Protein AF-A0A4Y8C7C4-F1 (afdb_monomer_lite)

Sequence (110 aa):
VENIVFDYNGFNAERFYHRAQLILREEGFINFTAYKTKTPGHLHLYIHKGHTALNEGYSLASKLSMMFASKMPVEWKVFPSMDVPREFNILILPYEVYQKERGSSWSKHM

Foldseek 3Di:
DQWKKKWFQDQALPVLVVLLCVLCVVVVQQWWFWFDDPDPRIIIIIGGPGDDDQVVSQVVQVVSQVVSVVPDPDRIDMPPHPVDPPVVSDDDDGDGTPDTGHDDPPDPPD

Structure (mmCIF, N/CA/C/O backbone):
data_AF-A0A4Y8C7C4-F1
#
_entry.id   AF-A0A4Y8C7C4-F1
#
loop_
_atom_site.group_PDB
_atom_site.id
_atom_site.type_symbol
_atom_site.label_atom_id
_atom_site.label_alt_id
_atom_site.label_comp_id
_atom_site.label_asym_id
_atom_site.label_entity_id
_atom_site.label_seq_id
_atom_site.pdbx_PDB_ins_code
_atom_site.Cartn_x
_atom_site.Cartn_y
_atom_site.Cartn_z
_atom_site.occupancy
_atom_site.B_iso_or_equiv
_atom_site.auth_seq_id
_atom_site.auth_comp_id
_atom_site.auth_asym_id
_atom_site.auth_atom_id
_atom_site.pdbx_PDB_model_num
ATOM 1 N N . VAL A 1 1 ? 6.093 -4.840 -13.257 1.00 91.06 1 VAL A N 1
ATOM 2 C CA . VAL A 1 1 ? 4.935 -4.604 -12.368 1.00 91.06 1 VAL A CA 1
ATOM 3 C C . VAL A 1 1 ? 4.336 -3.256 -12.705 1.00 91.06 1 VAL A C 1
ATOM 5 O O . VAL A 1 1 ? 5.092 -2.355 -13.033 1.00 91.06 1 VAL A O 1
ATOM 8 N N . GLU A 1 2 ? 3.011 -3.133 -12.661 1.00 95.44 2 GLU A N 1
ATOM 9 C CA . GLU A 1 2 ? 2.314 -1.865 -12.960 1.00 95.44 2 GLU A CA 1
ATOM 10 C C . GLU A 1 2 ? 2.123 -0.985 -11.716 1.00 95.44 2 GLU A C 1
ATOM 12 O O . GLU A 1 2 ? 2.006 0.237 -11.807 1.00 95.44 2 GLU A O 1
ATOM 17 N N . ASN A 1 3 ? 2.082 -1.616 -10.539 1.00 97.38 3 ASN A N 1
ATOM 18 C CA . ASN A 1 3 ? 1.824 -0.954 -9.269 1.00 97.38 3 ASN A CA 1
ATOM 19 C C . ASN A 1 3 ? 2.814 -1.419 -8.204 1.00 97.38 3 ASN A C 1
ATOM 21 O O . ASN A 1 3 ? 3.215 -2.585 -8.192 1.00 97.38 3 ASN A O 1
ATOM 25 N N . ILE A 1 4 ? 3.128 -0.509 -7.286 1.00 98.06 4 ILE A N 1
ATOM 26 C CA . ILE A 1 4 ? 3.640 -0.839 -5.954 1.00 98.06 4 ILE A CA 1
ATOM 27 C C . ILE A 1 4 ? 2.447 -0.801 -5.004 1.00 98.06 4 ILE A C 1
ATOM 29 O O . ILE A 1 4 ? 1.636 0.122 -5.090 1.00 98.06 4 ILE A O 1
ATOM 33 N N . VAL A 1 5 ? 2.306 -1.794 -4.131 1.00 98.44 5 VAL A N 1
ATOM 34 C CA . VAL A 1 5 ? 1.137 -1.918 -3.258 1.00 98.44 5 VAL A CA 1
ATOM 35 C C . VAL A 1 5 ? 1.559 -2.024 -1.808 1.00 98.44 5 VAL A C 1
ATOM 37 O O . VAL A 1 5 ? 2.385 -2.859 -1.458 1.00 98.44 5 VAL A O 1
ATOM 40 N N . PHE A 1 6 ? 0.959 -1.197 -0.963 1.00 98.56 6 PHE A N 1
ATOM 41 C CA . PHE A 1 6 ? 1.046 -1.324 0.484 1.00 98.56 6 PHE A CA 1
ATOM 42 C C . PHE A 1 6 ? -0.197 -2.042 0.998 1.00 98.56 6 PHE A C 1
ATOM 44 O O . PHE A 1 6 ? -1.305 -1.530 0.856 1.00 98.56 6 PHE A O 1
ATOM 51 N N . ASP A 1 7 ? -0.005 -3.215 1.590 1.00 98.38 7 ASP A N 1
ATOM 52 C CA . ASP A 1 7 ? -1.023 -3.963 2.322 1.00 98.38 7 ASP A CA 1
ATOM 53 C C . ASP A 1 7 ? -0.969 -3.565 3.801 1.00 98.38 7 ASP A C 1
ATOM 55 O O . ASP A 1 7 ? -0.186 -4.110 4.584 1.00 98.38 7 ASP A O 1
ATOM 59 N N . TYR A 1 8 ? -1.743 -2.540 4.156 1.00 98.56 8 TYR A N 1
ATOM 60 C CA . TYR A 1 8 ? -1.872 -2.022 5.512 1.00 98.56 8 TYR A CA 1
ATOM 61 C C . TYR A 1 8 ? -2.815 -2.897 6.337 1.00 98.56 8 TYR A C 1
ATOM 63 O O . TYR A 1 8 ? -3.983 -3.069 5.990 1.00 98.56 8 TYR A O 1
ATOM 71 N N . ASN A 1 9 ? -2.303 -3.380 7.465 1.00 97.81 9 ASN A N 1
ATOM 72 C CA . ASN A 1 9 ? -2.956 -4.307 8.383 1.00 97.81 9 ASN A CA 1
ATOM 73 C C . ASN A 1 9 ? -3.029 -3.761 9.825 1.00 97.81 9 ASN A C 1
ATOM 75 O O . ASN A 1 9 ? -3.113 -4.534 10.778 1.00 97.81 9 ASN A O 1
ATOM 79 N N . GLY A 1 10 ? -2.928 -2.440 9.996 1.00 96.69 10 GLY A N 1
ATOM 80 C CA . GLY A 1 10 ? -3.068 -1.786 11.297 1.00 96.69 10 GLY A CA 1
ATOM 81 C C . GLY A 1 10 ? -4.512 -1.385 11.612 1.00 96.69 10 GLY A C 1
ATOM 82 O O . GLY A 1 10 ? -5.445 -1.654 10.855 1.00 96.69 10 GLY A O 1
ATOM 83 N N . PHE A 1 11 ? -4.703 -0.707 12.743 1.00 93.69 11 PHE A N 1
ATOM 84 C CA . PHE A 1 11 ? -6.036 -0.381 13.268 1.00 93.69 11 PHE A CA 1
ATOM 85 C C . PHE A 1 11 ? -6.580 0.989 12.828 1.00 93.69 11 PHE A C 1
ATOM 87 O O . PHE A 1 11 ? -7.758 1.275 13.040 1.00 93.69 11 PHE A O 1
ATOM 94 N N . ASN A 1 12 ? -5.747 1.862 12.246 1.00 96.62 12 ASN A N 1
ATOM 95 C CA . ASN A 1 12 ? -6.124 3.234 11.900 1.00 96.62 12 ASN A CA 1
ATOM 96 C C . ASN A 1 12 ? -5.788 3.569 10.437 1.00 96.62 12 ASN A C 1
ATOM 98 O O . ASN A 1 12 ? -4.820 4.274 10.132 1.00 96.62 12 ASN A O 1
ATOM 102 N N . ALA A 1 13 ? -6.645 3.080 9.537 1.00 97.25 13 ALA A N 1
ATOM 103 C CA . ALA A 1 13 ? -6.585 3.334 8.097 1.00 97.25 13 ALA A CA 1
ATOM 104 C C . ALA A 1 13 ? -6.513 4.822 7.732 1.00 97.25 13 ALA A C 1
ATOM 106 O O . ALA A 1 13 ? -5.755 5.189 6.838 1.00 97.25 13 ALA A O 1
ATOM 107 N N . GLU A 1 14 ? -7.279 5.678 8.413 1.00 97.31 14 GLU A N 1
ATOM 108 C CA . GLU A 1 14 ? -7.334 7.113 8.115 1.00 97.31 14 GLU A CA 1
ATOM 109 C C . GLU A 1 14 ? -5.980 7.778 8.373 1.00 97.31 14 GLU A C 1
ATOM 111 O O . GLU A 1 14 ? -5.440 8.475 7.512 1.00 97.31 14 GLU A O 1
ATOM 116 N N . ARG A 1 15 ? -5.376 7.496 9.533 1.00 96.62 15 ARG A N 1
ATOM 117 C CA . ARG A 1 15 ? -4.051 8.012 9.886 1.00 96.62 15 ARG A CA 1
ATOM 118 C C . ARG A 1 15 ? -2.976 7.497 8.934 1.00 96.62 15 ARG A C 1
ATOM 120 O O . ARG A 1 15 ? -2.099 8.275 8.550 1.00 96.62 15 ARG A O 1
ATOM 127 N N . PHE A 1 16 ? -3.030 6.213 8.574 1.00 97.94 16 PHE A N 1
ATOM 128 C CA . PHE A 1 16 ? -2.121 5.628 7.590 1.00 97.94 16 PHE A CA 1
ATOM 129 C C . PHE A 1 16 ? -2.254 6.334 6.238 1.00 97.94 16 PHE A C 1
ATOM 131 O O . PHE A 1 16 ? -1.269 6.872 5.733 1.00 97.94 16 PHE A O 1
ATOM 138 N N . TYR A 1 17 ? -3.471 6.411 5.692 1.00 97.81 17 TYR A N 1
ATOM 139 C CA . TYR A 1 17 ? -3.730 7.017 4.390 1.00 97.81 17 TYR A CA 1
ATOM 140 C C . TYR A 1 17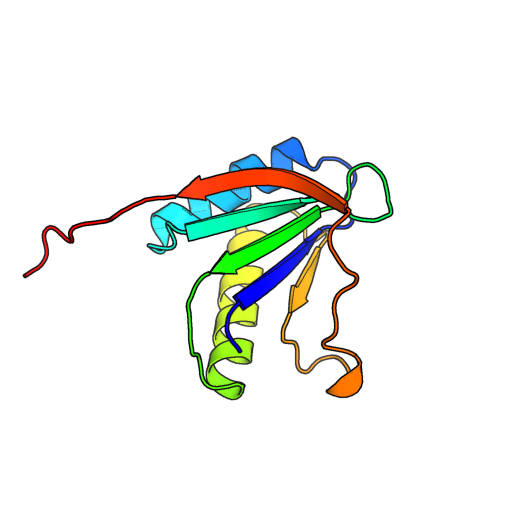 ? -3.312 8.490 4.361 1.00 97.81 17 TYR A C 1
ATOM 142 O O . TYR A 1 17 ? -2.595 8.906 3.452 1.00 97.81 17 TYR A O 1
ATOM 150 N N . HIS A 1 18 ? -3.678 9.264 5.389 1.00 96.81 18 HIS A N 1
ATOM 151 C CA . HIS A 1 18 ? -3.352 10.686 5.467 1.00 96.81 18 HIS A CA 1
ATOM 152 C C . HIS A 1 18 ? -1.839 10.950 5.462 1.00 96.81 18 HIS A C 1
ATOM 154 O O . HIS A 1 18 ? -1.377 11.926 4.872 1.00 96.81 18 HIS A O 1
ATOM 160 N N . ARG A 1 19 ? -1.044 10.090 6.107 1.00 96.56 19 ARG A N 1
ATOM 161 C CA . ARG A 1 19 ? 0.423 10.198 6.093 1.00 96.56 19 ARG A CA 1
ATOM 162 C C . ARG A 1 19 ? 1.012 9.708 4.776 1.00 96.56 19 ARG A C 1
ATOM 164 O O . ARG A 1 19 ? 1.867 10.386 4.213 1.00 96.56 19 ARG A O 1
ATOM 171 N N . ALA A 1 20 ? 0.524 8.578 4.271 1.00 97.38 20 ALA A N 1
ATOM 172 C CA . ALA A 1 20 ? 0.972 8.001 3.012 1.00 97.38 20 ALA A CA 1
ATOM 173 C C . ALA A 1 20 ? 0.791 8.982 1.843 1.00 97.38 20 ALA A C 1
ATOM 175 O O . ALA A 1 20 ? 1.742 9.219 1.107 1.00 97.38 20 ALA A O 1
ATOM 176 N N . GLN A 1 21 ? -0.377 9.626 1.710 1.00 96.00 21 GLN A N 1
ATOM 177 C CA . GLN A 1 21 ? -0.634 10.589 0.626 1.00 96.00 21 GLN A CA 1
ATOM 178 C C . GLN A 1 21 ? 0.303 11.809 0.659 1.00 96.00 21 GLN A C 1
ATOM 180 O O . GLN A 1 21 ? 0.580 12.397 -0.381 1.00 96.00 21 GLN A O 1
ATOM 185 N N . LEU A 1 22 ? 0.778 12.230 1.838 1.00 94.75 22 LEU A N 1
ATOM 186 C CA . LEU A 1 22 ? 1.720 13.349 1.954 1.00 94.75 22 LEU A CA 1
ATOM 187 C C . LEU A 1 22 ? 3.098 12.931 1.441 1.00 94.75 22 LEU A C 1
ATOM 189 O O . LEU A 1 22 ? 3.631 13.580 0.548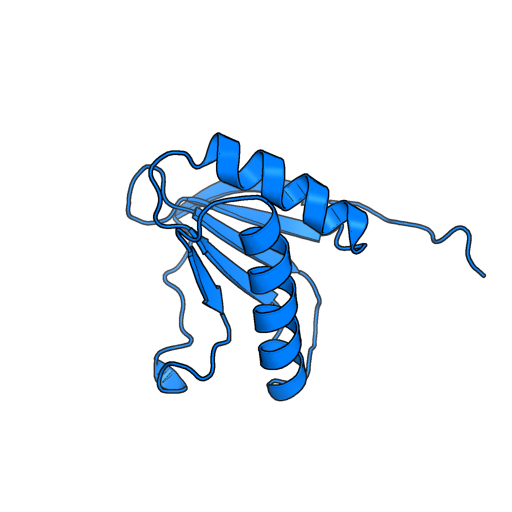 1.00 94.75 22 LEU A O 1
ATOM 193 N N . ILE A 1 23 ? 3.608 11.798 1.929 1.00 95.50 23 ILE A N 1
ATOM 194 C CA . ILE A 1 23 ? 4.916 11.263 1.523 1.00 95.50 23 ILE A CA 1
ATOM 195 C C . ILE A 1 23 ? 4.932 10.950 0.021 1.00 95.50 23 ILE A C 1
ATOM 197 O O . ILE A 1 23 ? 5.898 11.251 -0.672 1.00 95.50 23 ILE A O 1
ATOM 201 N N . LEU A 1 24 ? 3.853 10.365 -0.506 1.00 95.75 24 LEU A N 1
ATOM 202 C CA . LEU A 1 24 ? 3.748 10.047 -1.929 1.00 95.75 24 LEU A CA 1
ATOM 203 C C . LEU A 1 24 ? 3.781 11.301 -2.800 1.00 95.75 24 LEU A C 1
ATOM 205 O O . LEU A 1 24 ? 4.523 11.325 -3.779 1.00 95.75 24 LEU A O 1
ATOM 209 N N . ARG A 1 25 ? 3.047 12.353 -2.419 1.00 92.75 25 ARG A N 1
ATOM 210 C CA . ARG A 1 25 ? 3.084 13.637 -3.128 1.00 92.75 25 ARG A CA 1
ATOM 211 C C . ARG A 1 25 ? 4.462 14.288 -3.083 1.00 92.75 25 ARG A C 1
ATOM 213 O O . ARG A 1 25 ? 4.904 14.799 -4.108 1.00 92.75 25 ARG A O 1
ATOM 220 N N . GLU A 1 26 ? 5.134 14.256 -1.933 1.00 92.00 26 GLU A N 1
ATOM 221 C CA . GLU A 1 26 ? 6.500 14.777 -1.776 1.00 92.00 26 GLU A CA 1
ATOM 222 C C . GLU A 1 26 ? 7.494 14.059 -2.703 1.00 92.00 26 GLU A C 1
ATOM 224 O O . GLU A 1 26 ? 8.326 14.707 -3.330 1.00 92.00 26 GLU A O 1
ATOM 229 N N . GLU A 1 27 ? 7.350 12.743 -2.875 1.00 91.31 27 GLU A N 1
ATOM 230 C CA . GLU A 1 27 ? 8.167 11.937 -3.796 1.00 91.31 27 GLU A CA 1
ATOM 231 C C . GLU A 1 27 ? 7.695 12.000 -5.266 1.00 91.31 27 GLU A C 1
ATOM 233 O O . GLU A 1 27 ? 8.259 11.328 -6.131 1.00 91.31 27 GLU A O 1
ATOM 238 N N . GLY A 1 28 ? 6.660 12.788 -5.578 1.00 91.81 28 GLY A N 1
ATOM 239 C CA . GLY A 1 28 ? 6.147 12.983 -6.939 1.00 91.81 28 GLY A CA 1
ATOM 240 C C . GLY A 1 28 ? 5.140 11.931 -7.424 1.00 91.81 28 GLY A C 1
ATOM 241 O O . GLY A 1 28 ? 4.721 11.967 -8.583 1.00 91.81 28 GLY A O 1
ATOM 242 N N . PHE A 1 29 ? 4.694 11.015 -6.562 1.00 93.81 29 PHE A N 1
ATOM 243 C CA . PHE A 1 29 ? 3.614 10.077 -6.868 1.00 93.81 29 PHE A CA 1
ATOM 244 C C . PHE A 1 29 ? 2.256 10.748 -6.654 1.00 93.81 29 PHE A C 1
ATOM 246 O O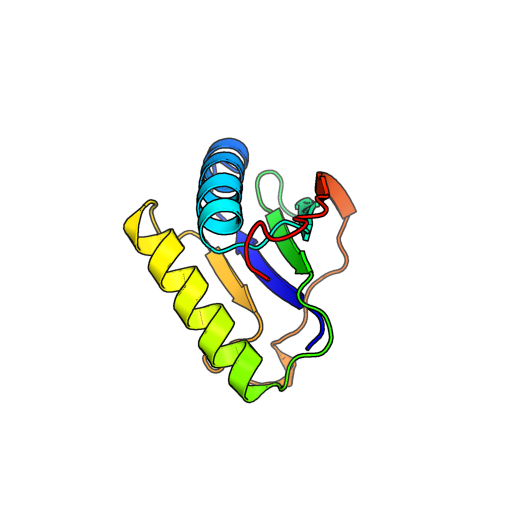 . PHE A 1 29 ? 1.825 10.970 -5.530 1.00 93.81 29 PHE A O 1
ATOM 253 N N . ILE A 1 30 ? 1.557 11.029 -7.752 1.00 91.88 30 ILE A N 1
ATOM 254 C CA . ILE A 1 30 ? 0.270 11.756 -7.756 1.00 91.88 30 ILE A CA 1
ATOM 255 C C . ILE A 1 30 ? -0.924 10.895 -8.189 1.00 91.88 30 ILE A C 1
ATOM 257 O O . ILE A 1 30 ? -2.060 11.363 -8.231 1.00 91.88 30 ILE A O 1
ATOM 261 N N . ASN A 1 31 ? -0.667 9.638 -8.559 1.00 95.25 31 ASN A N 1
ATOM 262 C CA . ASN A 1 31 ? -1.682 8.688 -8.999 1.00 95.25 31 ASN A CA 1
ATOM 263 C C . ASN A 1 31 ? -1.620 7.444 -8.120 1.00 95.25 31 ASN A C 1
ATOM 265 O O . ASN A 1 31 ? -0.783 6.564 -8.314 1.00 95.25 31 ASN A O 1
ATOM 269 N N . PHE A 1 32 ? -2.527 7.363 -7.154 1.00 97.56 32 PHE A N 1
ATOM 270 C CA . PHE A 1 32 ? -2.648 6.204 -6.278 1.00 97.56 32 PHE A CA 1
ATOM 271 C C . PHE A 1 32 ? -4.092 6.010 -5.815 1.00 97.56 32 PHE A C 1
ATOM 273 O O . PHE A 1 32 ? -4.916 6.927 -5.840 1.00 97.56 32 PHE A O 1
ATOM 280 N N . THR A 1 33 ? -4.430 4.780 -5.443 1.00 98.50 33 THR A N 1
ATOM 281 C CA . THR A 1 33 ? -5.775 4.410 -4.998 1.00 98.50 33 THR A CA 1
ATOM 282 C C . THR A 1 33 ? -5.692 3.469 -3.812 1.00 98.50 33 THR A C 1
ATOM 284 O O . THR A 1 33 ? -5.063 2.417 -3.899 1.00 98.50 33 THR A O 1
ATOM 287 N N . ALA A 1 34 ? -6.348 3.836 -2.717 1.00 98.50 34 ALA A N 1
ATOM 288 C CA . ALA A 1 34 ? -6.569 2.965 -1.580 1.00 98.50 34 ALA A CA 1
ATOM 289 C C . ALA A 1 34 ? -7.896 2.223 -1.743 1.00 98.50 34 ALA A C 1
ATOM 291 O O . ALA A 1 34 ? -8.932 2.827 -2.034 1.00 98.50 34 ALA A O 1
ATOM 292 N N . TYR A 1 35 ? -7.866 0.919 -1.508 1.00 98.75 35 TYR A N 1
ATOM 293 C CA . TYR A 1 35 ? -9.035 0.056 -1.515 1.00 98.75 35 TYR A CA 1
ATOM 294 C C . TYR A 1 35 ? -9.201 -0.629 -0.168 1.00 98.75 35 TYR A C 1
ATOM 296 O O . TYR A 1 35 ? -8.216 -1.004 0.469 1.00 98.75 35 TYR A O 1
ATOM 304 N N . LYS A 1 36 ? -10.453 -0.845 0.229 1.00 98.31 36 LYS A N 1
ATOM 305 C CA . LYS A 1 36 ? -10.789 -1.706 1.360 1.00 98.31 36 LYS A CA 1
ATOM 306 C C . LYS A 1 36 ? -10.511 -3.162 1.000 1.00 98.31 36 LYS A C 1
ATOM 308 O O . LYS A 1 36 ? -10.794 -3.608 -0.120 1.00 98.31 36 LYS A O 1
ATOM 313 N N . THR A 1 37 ? -9.970 -3.894 1.963 1.00 97.44 37 THR A N 1
ATOM 314 C CA . THR A 1 37 ? -9.737 -5.336 1.857 1.00 97.44 37 THR A CA 1
ATOM 315 C C . THR A 1 37 ? -10.795 -6.102 2.651 1.00 97.44 37 THR A C 1
ATOM 317 O O . THR A 1 37 ? -11.764 -5.522 3.140 1.00 97.44 37 THR A O 1
ATOM 320 N N . LYS A 1 38 ? -10.624 -7.422 2.773 1.00 96.75 38 LYS A N 1
ATOM 321 C CA . LYS A 1 38 ? -11.555 -8.296 3.500 1.00 96.75 38 LYS A CA 1
ATOM 322 C C . LYS A 1 38 ? -11.715 -7.931 4.983 1.00 96.75 38 LYS A C 1
ATOM 324 O O . LYS A 1 38 ? -12.752 -8.231 5.564 1.00 96.75 38 LYS A O 1
ATOM 329 N N . THR A 1 39 ? -10.689 -7.337 5.600 1.00 97.38 39 THR A N 1
ATOM 330 C CA . THR A 1 39 ? -10.686 -7.010 7.030 1.00 97.38 39 THR A CA 1
ATOM 331 C C . THR A 1 39 ? -11.030 -5.530 7.212 1.00 97.38 39 THR A C 1
ATOM 333 O O . THR A 1 39 ? -10.342 -4.679 6.642 1.00 97.38 39 THR A O 1
ATOM 336 N N . PRO A 1 40 ? -12.057 -5.181 8.008 1.00 96.50 40 PRO A N 1
ATOM 337 C CA . PRO A 1 40 ? -12.371 -3.787 8.303 1.00 96.50 40 PRO A CA 1
ATOM 338 C C . PRO A 1 40 ? -11.167 -3.042 8.894 1.00 96.50 40 PRO A C 1
ATOM 340 O O . PRO A 1 40 ? -10.498 -3.545 9.791 1.00 96.50 40 PRO A O 1
ATOM 343 N N . GLY A 1 41 ? -10.892 -1.842 8.382 1.00 95.62 41 GLY A N 1
ATOM 344 C CA . GLY A 1 41 ? -9.741 -1.027 8.793 1.00 95.62 41 GLY A CA 1
ATOM 345 C C . GLY A 1 41 ? -8.434 -1.335 8.054 1.00 95.62 41 GLY A C 1
ATOM 346 O O . GLY A 1 41 ? -7.517 -0.522 8.113 1.00 95.62 41 GLY A O 1
ATOM 347 N N . HIS A 1 42 ? -8.349 -2.438 7.306 1.00 98.31 42 HIS A N 1
ATOM 348 C CA . HIS A 1 42 ? -7.188 -2.747 6.470 1.00 98.31 42 HIS A CA 1
ATOM 349 C C . HIS A 1 42 ? -7.353 -2.145 5.071 1.00 98.31 42 HIS A C 1
ATOM 351 O O . HIS A 1 42 ? -8.470 -2.003 4.560 1.00 98.31 42 HIS A O 1
ATOM 357 N N . LEU A 1 43 ? -6.232 -1.812 4.432 1.00 98.56 43 LEU A N 1
ATOM 358 C CA . LEU A 1 43 ? -6.216 -1.177 3.116 1.00 98.56 43 LEU A CA 1
ATOM 359 C C . LEU A 1 43 ? -5.160 -1.795 2.208 1.00 98.56 43 LEU A C 1
ATOM 361 O O . LEU A 1 43 ? -4.037 -2.042 2.629 1.00 98.56 43 LEU A O 1
ATOM 365 N N . HIS A 1 44 ? -5.486 -1.914 0.925 1.00 98.69 44 HIS A N 1
ATOM 366 C CA . HIS A 1 44 ? -4.477 -2.008 -0.123 1.00 98.69 44 HIS A CA 1
ATOM 367 C C . HIS A 1 44 ? -4.325 -0.639 -0.790 1.00 98.69 44 HIS A C 1
ATOM 369 O O . HIS A 1 44 ? -5.248 -0.168 -1.457 1.00 98.69 44 HIS A O 1
ATOM 375 N N . LEU A 1 45 ? -3.166 -0.003 -0.641 1.00 98.56 45 LEU A N 1
ATOM 376 C CA . LEU A 1 45 ? -2.822 1.251 -1.310 1.00 98.56 45 LEU A CA 1
ATOM 377 C C . LEU A 1 45 ? -1.969 0.966 -2.547 1.00 98.56 45 LEU A C 1
ATOM 379 O O . LEU A 1 45 ? -0.798 0.619 -2.430 1.00 98.56 45 LEU A O 1
ATOM 383 N N . TYR A 1 46 ? -2.564 1.131 -3.726 1.00 98.50 46 TYR A N 1
ATOM 384 C CA . TYR A 1 46 ? -1.927 0.933 -5.025 1.00 98.50 46 TYR A CA 1
ATOM 385 C C . TYR A 1 46 ? -1.349 2.246 -5.540 1.00 98.50 46 TYR A C 1
ATOM 387 O O . TYR A 1 46 ? -2.092 3.200 -5.767 1.00 98.50 46 TYR A O 1
ATOM 395 N N . ILE A 1 47 ? -0.045 2.272 -5.785 1.00 97.88 47 ILE A N 1
ATOM 396 C CA . ILE A 1 47 ? 0.674 3.391 -6.394 1.00 97.88 47 ILE A CA 1
ATOM 397 C C . ILE A 1 47 ? 0.839 3.090 -7.883 1.00 97.88 47 ILE A C 1
ATOM 399 O O . ILE A 1 47 ? 1.539 2.145 -8.255 1.00 97.88 47 ILE A O 1
ATOM 403 N N . HIS A 1 48 ? 0.187 3.886 -8.730 1.00 95.81 48 HIS A N 1
ATOM 404 C CA . HIS A 1 48 ? 0.126 3.684 -10.176 1.00 95.81 48 HIS A CA 1
ATOM 405 C C . HIS A 1 48 ? 1.364 4.284 -10.848 1.00 95.81 48 HIS A C 1
ATOM 407 O O . HIS A 1 48 ? 1.350 5.435 -11.286 1.00 95.81 48 HIS A O 1
ATOM 413 N N . LYS A 1 49 ? 2.449 3.506 -10.910 1.00 90.50 49 LYS A N 1
ATOM 414 C CA . LYS A 1 49 ? 3.699 3.919 -11.568 1.00 90.50 49 LYS A CA 1
ATOM 415 C C . LYS A 1 49 ? 3.701 3.616 -13.073 1.00 90.50 49 LYS A C 1
ATOM 417 O O . LYS A 1 49 ? 4.378 4.310 -13.825 1.00 90.50 49 LYS A O 1
ATOM 422 N N . GLY A 1 50 ? 2.936 2.615 -13.509 1.00 90.62 50 GLY A N 1
ATOM 423 C CA . GLY A 1 50 ? 3.008 2.080 -14.868 1.00 90.62 50 GLY A CA 1
ATOM 424 C C . GLY A 1 50 ? 4.138 1.060 -15.015 1.00 90.62 50 GLY A C 1
ATOM 425 O O . GLY A 1 50 ? 4.720 0.611 -14.019 1.00 90.62 50 GLY A O 1
ATOM 426 N N . HIS A 1 51 ? 4.443 0.682 -16.256 1.00 93.81 51 HIS A N 1
ATOM 427 C CA . HIS A 1 51 ? 5.320 -0.448 -16.541 1.00 93.81 51 HIS A CA 1
ATOM 428 C C . HIS A 1 51 ? 6.721 -0.277 -15.940 1.00 93.81 51 HIS A C 1
ATOM 430 O O . HIS A 1 51 ? 7.532 0.517 -16.407 1.00 93.81 51 HIS A O 1
ATOM 436 N N . THR A 1 52 ? 7.003 -1.053 -14.895 1.00 94.56 52 THR A N 1
ATOM 437 C CA . THR A 1 52 ? 8.270 -1.024 -14.155 1.00 94.56 52 THR A CA 1
ATOM 438 C C . THR A 1 52 ? 8.917 -2.406 -14.192 1.00 94.56 52 THR A C 1
ATOM 440 O O . THR A 1 52 ? 8.239 -3.415 -13.956 1.00 94.56 52 THR A O 1
ATOM 443 N N . ALA A 1 53 ? 10.225 -2.490 -14.443 1.00 96.94 53 ALA A N 1
ATOM 444 C CA . ALA A 1 53 ? 10.949 -3.760 -14.369 1.00 96.94 53 ALA A CA 1
ATOM 445 C C . ALA A 1 53 ? 10.826 -4.369 -12.959 1.00 96.94 53 ALA A C 1
ATOM 447 O O . ALA A 1 53 ? 10.801 -3.648 -11.966 1.00 96.94 53 ALA A O 1
ATOM 448 N N . LEU A 1 54 ? 10.740 -5.699 -12.837 1.00 94.75 54 LEU A N 1
ATOM 449 C CA . LEU A 1 54 ? 10.459 -6.341 -11.542 1.00 94.75 54 LEU A CA 1
ATOM 450 C C . LEU A 1 54 ? 11.502 -5.989 -10.462 1.00 94.75 54 LEU A C 1
ATOM 452 O O . LEU A 1 54 ? 11.122 -5.638 -9.349 1.00 94.75 54 LEU A O 1
ATOM 456 N N . ASN A 1 55 ? 12.791 -6.006 -10.813 1.00 95.44 55 ASN A N 1
ATOM 457 C CA . ASN A 1 55 ? 13.879 -5.658 -9.892 1.00 95.44 55 ASN A CA 1
ATOM 458 C C . ASN A 1 55 ? 13.822 -4.191 -9.446 1.00 95.44 55 ASN A C 1
ATOM 460 O O . ASN A 1 55 ? 14.035 -3.891 -8.275 1.00 95.44 55 ASN A O 1
ATOM 464 N N . GLU A 1 56 ? 13.484 -3.280 -10.359 1.00 95.88 56 GLU A N 1
ATOM 465 C CA . GLU A 1 56 ? 13.260 -1.874 -10.015 1.00 95.88 56 GLU A CA 1
ATOM 466 C C . GLU A 1 56 ? 12.032 -1.723 -9.104 1.00 95.88 56 GLU A C 1
ATOM 468 O O . GLU A 1 56 ? 12.050 -0.934 -8.161 1.00 95.88 56 GLU A O 1
ATOM 473 N N . GLY A 1 57 ? 10.992 -2.529 -9.337 1.00 96.44 57 GLY A N 1
ATOM 474 C CA . GLY A 1 57 ? 9.810 -2.614 -8.487 1.00 96.44 57 GLY A CA 1
ATOM 475 C C . GLY A 1 57 ? 10.148 -2.992 -7.045 1.00 96.44 57 GLY A C 1
ATOM 476 O O . GLY A 1 57 ? 9.685 -2.312 -6.134 1.00 96.44 57 GLY A O 1
ATOM 477 N N . TYR A 1 58 ? 10.994 -4.007 -6.829 1.00 97.12 58 TYR A N 1
ATOM 478 C CA . TYR A 1 58 ? 11.456 -4.389 -5.486 1.00 97.12 58 TYR A CA 1
ATOM 479 C C . TYR A 1 58 ? 12.226 -3.260 -4.796 1.00 97.12 58 TYR A C 1
ATOM 481 O O . TYR A 1 58 ? 11.927 -2.908 -3.653 1.00 97.12 58 TYR A O 1
ATOM 489 N N . SER A 1 59 ? 13.190 -2.654 -5.495 1.00 96.25 59 SER A N 1
ATOM 490 C CA . SER A 1 59 ? 13.983 -1.546 -4.953 1.00 96.25 59 SER A CA 1
ATOM 491 C C . SER A 1 59 ? 13.106 -0.348 -4.589 1.00 96.25 59 SER A C 1
ATOM 493 O O . SER A 1 59 ? 13.273 0.248 -3.525 1.00 96.25 59 SER A O 1
ATOM 495 N N . LEU A 1 60 ? 12.131 -0.016 -5.439 1.00 96.06 60 LEU A N 1
ATOM 496 C CA . LEU A 1 60 ? 11.206 1.083 -5.191 1.00 96.06 60 LEU A CA 1
ATOM 497 C C . LEU A 1 60 ? 10.252 0.791 -4.026 1.00 96.06 60 LEU A C 1
ATOM 499 O O . LEU A 1 60 ? 10.055 1.657 -3.175 1.00 96.06 60 LEU A O 1
ATOM 503 N N . ALA A 1 61 ? 9.681 -0.414 -3.976 1.00 97.00 61 ALA A N 1
ATOM 504 C CA . ALA A 1 61 ? 8.831 -0.870 -2.879 1.00 97.00 61 ALA A CA 1
ATOM 505 C C . ALA A 1 61 ? 9.556 -0.754 -1.531 1.00 97.00 61 ALA A C 1
ATOM 507 O O . ALA A 1 61 ? 9.028 -0.167 -0.585 1.00 97.00 61 ALA A O 1
ATOM 508 N N . SER A 1 62 ? 10.800 -1.235 -1.475 1.00 96.50 62 SER A N 1
ATOM 509 C CA . SER A 1 62 ? 11.649 -1.140 -0.287 1.00 96.50 62 SER A CA 1
ATOM 510 C C . SER A 1 62 ? 11.946 0.316 0.093 1.00 96.50 62 SER A C 1
ATOM 512 O O . SER A 1 62 ? 11.719 0.708 1.240 1.00 96.50 62 SER A O 1
ATOM 514 N N . LYS A 1 63 ? 12.344 1.163 -0.874 1.00 96.25 63 LYS A N 1
ATOM 515 C CA . LYS A 1 63 ? 12.587 2.600 -0.642 1.00 96.25 63 LYS A CA 1
ATOM 516 C C . LYS A 1 63 ? 11.359 3.291 -0.040 1.00 96.25 63 LYS A C 1
ATOM 518 O O . LYS A 1 63 ? 11.476 3.961 0.984 1.00 96.25 63 LYS A O 1
ATOM 523 N N . LEU A 1 64 ? 10.187 3.125 -0.654 1.00 96.88 64 LEU A N 1
ATOM 524 C CA . LEU A 1 64 ? 8.940 3.730 -0.175 1.00 96.88 64 LEU A CA 1
ATOM 525 C C . LEU A 1 64 ? 8.570 3.229 1.224 1.00 96.88 64 LEU A C 1
ATOM 527 O O . LEU A 1 64 ? 8.189 4.030 2.075 1.00 96.88 64 LEU A O 1
ATOM 531 N N . SER A 1 65 ? 8.737 1.930 1.484 1.00 97.38 65 SER A N 1
ATOM 532 C CA . SER A 1 65 ? 8.458 1.344 2.796 1.00 97.38 65 SER A CA 1
ATOM 533 C C . SER A 1 65 ? 9.348 1.935 3.891 1.00 97.38 65 SER A C 1
ATOM 535 O O . SER A 1 65 ? 8.843 2.315 4.946 1.00 97.38 65 SER A O 1
ATOM 537 N N . MET A 1 66 ? 10.646 2.119 3.623 1.00 96.81 66 MET A N 1
ATOM 538 C CA . MET A 1 66 ? 11.563 2.785 4.558 1.00 96.81 66 MET A CA 1
ATOM 539 C C . MET A 1 66 ? 11.173 4.246 4.816 1.00 96.81 66 MET A C 1
ATOM 541 O O . MET A 1 66 ? 11.212 4.706 5.958 1.00 96.81 66 MET A O 1
ATOM 545 N N . MET A 1 67 ? 10.749 4.981 3.783 1.00 96.31 67 MET A N 1
ATOM 546 C CA . MET A 1 67 ? 10.290 6.365 3.951 1.00 96.31 67 MET A CA 1
ATOM 547 C C . MET A 1 67 ? 9.025 6.438 4.807 1.00 96.31 67 MET A C 1
ATOM 549 O O . MET A 1 67 ? 8.952 7.257 5.724 1.00 96.31 67 MET A O 1
ATOM 553 N N . PHE A 1 68 ? 8.066 5.540 4.582 1.00 97.25 68 PHE A N 1
ATOM 554 C CA . PHE A 1 68 ? 6.869 5.426 5.415 1.00 97.25 68 PHE A CA 1
ATOM 555 C C . PHE A 1 68 ? 7.239 5.082 6.865 1.00 97.25 68 PHE A C 1
ATOM 557 O O . PHE A 1 68 ? 6.774 5.749 7.792 1.00 97.25 68 PHE A O 1
ATOM 564 N N . ALA A 1 69 ? 8.143 4.119 7.066 1.00 97.12 69 ALA A N 1
ATOM 565 C CA . ALA A 1 69 ? 8.612 3.690 8.383 1.00 97.12 69 ALA A CA 1
ATOM 566 C C . ALA A 1 69 ? 9.290 4.823 9.175 1.00 97.12 69 ALA A C 1
ATOM 568 O O . ALA A 1 69 ? 9.188 4.874 10.398 1.00 97.12 69 ALA A O 1
ATOM 569 N N . SER A 1 70 ? 9.925 5.782 8.491 1.00 95.44 70 SER A N 1
ATOM 570 C CA . SER A 1 70 ? 10.529 6.954 9.141 1.00 95.44 70 SER A CA 1
ATOM 571 C C . SER A 1 70 ? 9.504 7.918 9.764 1.00 95.44 70 SER A C 1
ATOM 573 O O . SER A 1 70 ? 9.862 8.748 10.600 1.00 95.44 70 SER A O 1
ATOM 575 N N . LYS A 1 71 ? 8.226 7.837 9.361 1.00 94.25 71 LYS A N 1
ATOM 576 C CA . LYS A 1 71 ? 7.153 8.755 9.787 1.00 94.25 71 LYS A CA 1
ATOM 577 C C . LYS A 1 71 ? 6.018 8.066 10.543 1.00 94.25 71 LYS A C 1
ATOM 579 O O . LYS A 1 71 ? 5.213 8.749 11.181 1.00 94.25 71 LYS A O 1
ATOM 584 N N . MET A 1 72 ? 5.898 6.743 10.469 1.00 94.62 72 MET A N 1
ATOM 585 C CA . MET A 1 72 ? 4.831 5.976 11.115 1.00 94.62 72 MET A CA 1
ATOM 586 C C . MET A 1 72 ? 5.271 4.538 11.430 1.00 94.62 72 MET A C 1
ATOM 588 O O . MET A 1 72 ? 6.145 4.017 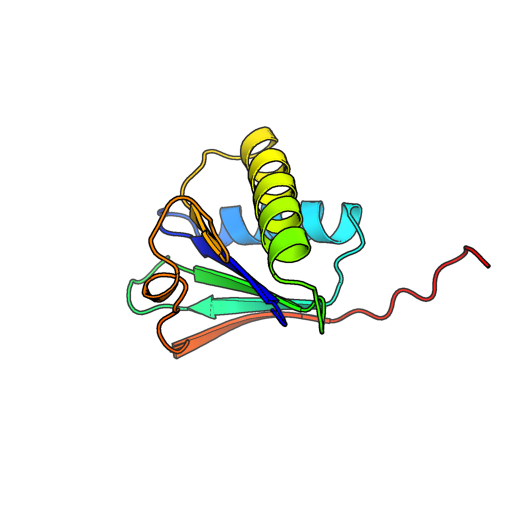10.742 1.00 94.62 72 MET A O 1
ATOM 592 N N . PRO A 1 73 ? 4.690 3.900 12.467 1.00 95.62 73 PRO A N 1
ATOM 593 C CA . PRO A 1 73 ? 4.998 2.511 12.794 1.00 95.62 73 PRO A CA 1
ATOM 594 C C . PRO A 1 73 ? 4.646 1.594 11.624 1.00 95.62 73 PRO A C 1
ATOM 596 O O . PRO A 1 73 ? 3.631 1.797 10.959 1.00 95.62 73 PRO A O 1
ATOM 599 N N . VAL A 1 74 ? 5.483 0.586 11.389 1.00 97.44 74 VAL A N 1
ATOM 600 C CA . VAL A 1 74 ? 5.286 -0.371 10.299 1.00 97.44 74 VAL A CA 1
ATOM 601 C C . VAL A 1 74 ? 4.159 -1.328 10.663 1.00 97.44 74 VAL A C 1
ATOM 603 O O . VAL A 1 74 ? 4.327 -2.233 11.473 1.00 97.44 74 VAL A O 1
ATOM 606 N N . GLU A 1 75 ? 3.012 -1.125 10.030 1.00 97.62 75 GLU A N 1
ATOM 607 C CA . GLU A 1 75 ? 1.829 -1.987 10.134 1.00 97.62 75 GLU A CA 1
ATOM 608 C C . GLU A 1 75 ? 1.400 -2.479 8.742 1.00 97.62 75 GLU A C 1
ATOM 610 O O . GLU A 1 75 ? 0.226 -2.741 8.488 1.00 97.62 75 GLU A O 1
ATOM 615 N N . TRP A 1 76 ? 2.338 -2.546 7.794 1.00 98.19 76 TRP A N 1
ATOM 616 C CA . TRP A 1 76 ? 2.068 -2.918 6.409 1.00 98.19 76 TRP A CA 1
ATOM 617 C C . TRP A 1 76 ? 3.078 -3.926 5.871 1.00 98.19 76 TRP A C 1
ATOM 619 O O . TRP A 1 76 ? 4.218 -4.011 6.326 1.00 98.19 76 TRP A O 1
ATOM 629 N N . LYS A 1 77 ? 2.656 -4.644 4.833 1.00 97.62 77 LYS A N 1
ATOM 630 C CA . LYS A 1 77 ? 3.541 -5.332 3.890 1.00 97.62 77 LYS A CA 1
ATOM 631 C C . LYS A 1 77 ? 3.589 -4.541 2.591 1.00 97.62 77 LYS A C 1
ATOM 633 O O . LYS A 1 77 ? 2.646 -3.822 2.269 1.00 97.62 77 LYS A O 1
ATOM 638 N N . VAL A 1 78 ? 4.683 -4.658 1.847 1.00 97.69 78 VAL A N 1
ATOM 639 C CA . VAL A 1 78 ? 4.829 -4.000 0.546 1.00 97.69 78 VAL A CA 1
ATOM 640 C C . VAL A 1 78 ? 4.983 -5.042 -0.554 1.00 97.69 78 VAL A C 1
ATOM 642 O O . VAL A 1 78 ? 5.631 -6.067 -0.359 1.00 97.69 78 VAL A O 1
ATOM 645 N N . PHE A 1 79 ? 4.375 -4.773 -1.702 1.00 98.06 79 PHE A N 1
ATOM 646 C CA . PHE A 1 79 ? 4.407 -5.622 -2.880 1.00 98.06 79 PHE A CA 1
ATOM 647 C C . PHE A 1 79 ? 4.843 -4.808 -4.109 1.00 98.06 79 PHE A C 1
ATOM 649 O O . PHE A 1 79 ? 4.403 -3.668 -4.274 1.00 98.06 79 PHE A O 1
ATOM 656 N N . PRO A 1 80 ? 5.668 -5.377 -5.000 1.00 97.25 80 PRO A N 1
ATOM 657 C CA . PRO A 1 80 ? 6.273 -6.701 -4.873 1.00 97.25 80 PRO A CA 1
ATOM 658 C C . PRO A 1 80 ? 7.377 -6.715 -3.786 1.00 97.25 80 PRO A C 1
ATOM 660 O O . PRO A 1 80 ? 8.000 -5.688 -3.524 1.00 97.25 80 PRO A O 1
ATOM 663 N N . SER A 1 81 ? 7.621 -7.868 -3.161 1.00 95.94 81 SER A N 1
ATOM 664 C CA . SER A 1 81 ? 8.690 -8.114 -2.183 1.00 95.94 81 SER A CA 1
ATOM 665 C C . SER A 1 81 ? 9.456 -9.408 -2.500 1.00 95.94 81 SER A C 1
ATOM 667 O O . SER A 1 81 ? 8.893 -10.379 -3.013 1.00 95.94 81 SER A O 1
ATOM 669 N N . MET A 1 82 ? 10.756 -9.398 -2.189 1.00 95.56 82 MET A N 1
ATOM 670 C CA . MET A 1 82 ? 11.646 -10.565 -2.262 1.00 95.56 82 MET A CA 1
ATOM 671 C C . MET A 1 82 ? 11.632 -11.408 -0.978 1.00 95.56 82 MET A C 1
ATOM 673 O O . MET A 1 82 ? 12.231 -12.478 -0.953 1.00 95.56 82 MET A O 1
ATOM 677 N N . ASP A 1 83 ? 10.948 -10.950 0.074 1.00 93.50 83 ASP A N 1
ATOM 678 C CA . ASP A 1 83 ? 10.889 -11.629 1.378 1.00 93.50 83 ASP A CA 1
ATOM 679 C C . ASP A 1 83 ? 9.998 -12.883 1.346 1.00 93.50 83 ASP A C 1
ATOM 681 O O . ASP A 1 83 ? 9.981 -13.676 2.287 1.00 93.50 83 ASP A O 1
ATOM 685 N N . VAL A 1 84 ? 9.226 -13.052 0.270 1.00 92.88 84 VAL A N 1
ATOM 686 C CA . VAL A 1 84 ? 8.319 -14.179 0.039 1.00 92.88 84 VAL A CA 1
ATOM 687 C C . VAL A 1 84 ? 8.552 -14.773 -1.352 1.00 92.88 84 VAL A C 1
ATOM 689 O O . VAL A 1 84 ? 9.016 -14.060 -2.250 1.00 92.88 84 VAL A O 1
ATOM 692 N N . PRO A 1 85 ? 8.201 -16.055 -1.577 1.00 96.12 85 PRO A N 1
ATOM 693 C CA . PRO A 1 85 ? 8.258 -16.648 -2.907 1.00 96.12 85 PRO A CA 1
ATOM 694 C C . PRO A 1 85 ? 7.474 -15.828 -3.938 1.00 96.12 85 PRO A C 1
ATOM 696 O O . PRO A 1 85 ? 6.503 -15.130 -3.624 1.00 96.12 85 PRO A O 1
ATOM 699 N N . ARG A 1 86 ? 7.894 -15.899 -5.201 1.00 93.38 86 ARG A N 1
ATOM 700 C CA . ARG A 1 86 ? 7.361 -15.043 -6.272 1.00 93.38 86 ARG A CA 1
ATOM 701 C C . ARG A 1 86 ? 5.851 -15.210 -6.447 1.00 93.38 86 ARG A C 1
ATOM 703 O O . ARG A 1 86 ? 5.150 -14.239 -6.695 1.00 93.38 86 ARG A O 1
ATOM 710 N N . GLU A 1 87 ? 5.349 -16.419 -6.285 1.00 95.94 87 GLU A N 1
ATOM 711 C CA . GLU A 1 87 ? 3.941 -16.789 -6.377 1.00 95.94 87 GLU A CA 1
ATOM 712 C C . GLU A 1 87 ? 3.082 -16.248 -5.218 1.00 95.94 87 GLU A C 1
ATOM 714 O O . GLU A 1 87 ? 1.865 -16.170 -5.352 1.00 95.94 87 GLU A O 1
ATOM 719 N N . PHE A 1 88 ? 3.701 -15.790 -4.124 1.00 96.12 88 PHE A N 1
ATOM 720 C CA . PHE A 1 88 ? 3.029 -15.098 -3.016 1.00 96.12 88 PHE A CA 1
ATOM 721 C C . PHE A 1 88 ? 2.961 -13.581 -3.222 1.00 96.12 88 PHE A C 1
ATOM 723 O O . PHE A 1 88 ? 2.307 -12.889 -2.444 1.00 96.12 88 PHE A O 1
ATOM 730 N N . ASN A 1 89 ? 3.573 -13.046 -4.286 1.00 96.44 89 ASN A N 1
ATOM 731 C CA . ASN A 1 89 ? 3.411 -11.648 -4.698 1.00 96.44 89 ASN A CA 1
ATOM 732 C C . ASN A 1 89 ? 2.075 -11.427 -5.429 1.00 96.44 89 ASN A C 1
ATOM 734 O O . ASN A 1 89 ? 2.015 -10.842 -6.511 1.00 96.44 89 ASN A O 1
ATOM 738 N N . ILE A 1 90 ? 1.002 -11.931 -4.828 1.00 96.81 90 ILE A N 1
ATOM 739 C CA . ILE A 1 90 ? -0.374 -11.832 -5.298 1.00 96.81 90 ILE A CA 1
ATOM 740 C C . ILE A 1 90 ? -1.201 -11.074 -4.265 1.00 96.81 90 ILE A C 1
ATOM 742 O O . ILE A 1 90 ? -0.923 -11.106 -3.069 1.00 96.81 90 ILE A O 1
ATOM 746 N N . LEU A 1 91 ? -2.237 -10.390 -4.737 1.00 97.19 91 LEU A N 1
ATOM 747 C CA . LEU A 1 91 ? -3.127 -9.594 -3.903 1.00 97.19 91 LEU A CA 1
ATOM 748 C C . LEU A 1 91 ? -4.554 -10.075 -4.116 1.00 97.19 91 LEU A C 1
ATOM 750 O O . LEU A 1 91 ? -4.967 -10.341 -5.246 1.00 97.19 91 LEU A O 1
ATOM 754 N N . ILE A 1 92 ? -5.317 -10.161 -3.028 1.00 96.69 92 ILE A N 1
ATOM 755 C CA . ILE A 1 92 ? -6.761 -10.364 -3.130 1.00 96.69 92 ILE A CA 1
ATOM 756 C C . ILE A 1 92 ? -7.399 -9.188 -3.874 1.00 96.69 92 ILE A C 1
ATOM 758 O O . ILE A 1 92 ? -6.945 -8.042 -3.756 1.00 96.69 92 ILE A O 1
ATOM 762 N N . LEU A 1 93 ? -8.461 -9.478 -4.628 1.00 96.44 93 LEU A N 1
ATOM 763 C CA . LEU A 1 93 ? -9.217 -8.441 -5.318 1.00 96.44 93 LEU A CA 1
ATOM 764 C C . LEU A 1 93 ? -9.769 -7.427 -4.299 1.00 96.44 93 LEU A C 1
ATOM 766 O O . LEU A 1 93 ? -10.238 -7.827 -3.230 1.00 96.44 93 LEU A O 1
ATOM 770 N N . PRO A 1 94 ? -9.689 -6.121 -4.601 1.00 96.44 94 PRO A N 1
ATOM 771 C CA . PRO A 1 94 ? -10.243 -5.091 -3.735 1.00 96.44 94 PRO A CA 1
ATOM 772 C C . PRO A 1 94 ? -11.772 -5.180 -3.684 1.00 96.44 94 PRO A C 1
ATOM 774 O O . PRO A 1 94 ? -12.408 -5.517 -4.681 1.00 96.44 94 PRO A O 1
ATOM 777 N N . TYR A 1 95 ? -12.356 -4.827 -2.537 1.00 96.25 95 TYR A N 1
ATOM 778 C CA . TYR A 1 95 ? -13.811 -4.866 -2.342 1.00 96.25 95 TYR A CA 1
ATOM 779 C C . TYR A 1 95 ? -14.464 -3.529 -2.689 1.00 96.25 95 TYR A C 1
ATOM 781 O O . TYR A 1 95 ? -15.452 -3.481 -3.412 1.00 96.25 95 TYR A O 1
ATOM 789 N N . GLU A 1 96 ? -13.892 -2.429 -2.196 1.00 97.88 96 GLU A N 1
ATOM 790 C CA . GLU A 1 96 ? -14.412 -1.077 -2.404 1.00 97.88 96 GLU A CA 1
ATOM 791 C C . GLU A 1 96 ? -13.268 -0.070 -2.499 1.00 97.88 96 GLU 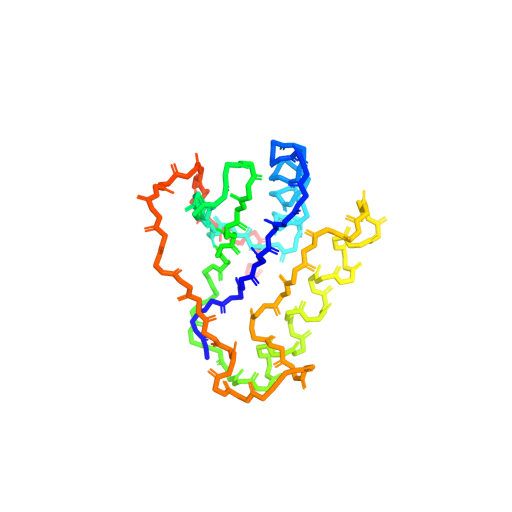A C 1
ATOM 793 O O . GLU A 1 96 ? -12.202 -0.262 -1.909 1.00 97.88 96 GLU A O 1
ATOM 798 N N . VAL A 1 97 ? -13.497 1.043 -3.197 1.00 98.12 97 VAL A N 1
ATOM 799 C CA . VAL A 1 97 ? -12.586 2.192 -3.146 1.00 98.12 97 VAL A CA 1
ATOM 800 C C . VAL A 1 97 ? -12.715 2.843 -1.771 1.00 98.12 97 VAL A C 1
ATOM 802 O O . VAL A 1 97 ? -13.805 3.242 -1.372 1.00 98.12 97 VAL A O 1
ATOM 805 N N . TYR A 1 98 ? -11.598 2.964 -1.056 1.00 97.94 98 TYR A N 1
ATOM 806 C CA . TYR A 1 98 ? -11.526 3.759 0.166 1.00 97.94 98 TYR A CA 1
ATOM 807 C C . TYR A 1 98 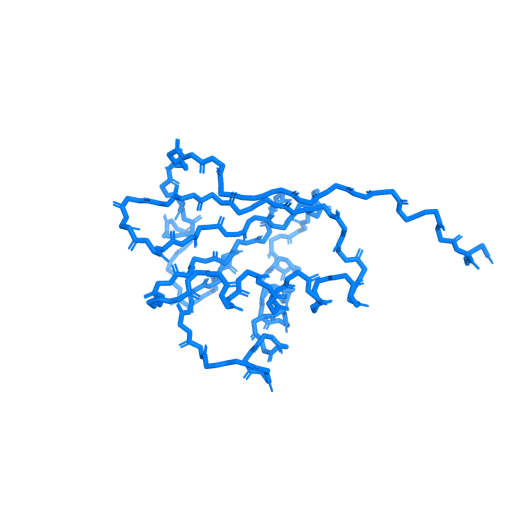? -11.338 5.235 -0.187 1.00 97.94 98 TYR A C 1
ATOM 809 O O . TYR A 1 98 ? -12.169 6.071 0.149 1.00 97.94 98 TYR A O 1
ATOM 817 N N . GLN A 1 99 ? -10.271 5.544 -0.927 1.00 96.88 99 GLN A N 1
ATOM 818 C CA . GLN A 1 99 ? -9.975 6.891 -1.404 1.00 96.88 99 GLN A CA 1
ATOM 819 C C . GLN A 1 99 ? -9.060 6.820 -2.629 1.00 96.88 99 GLN A C 1
ATOM 821 O O . GLN A 1 99 ? -8.294 5.869 -2.794 1.00 96.88 99 GLN A O 1
ATOM 826 N N . LYS A 1 100 ? -9.143 7.811 -3.516 1.00 95.19 100 LYS A N 1
ATOM 827 C CA . LYS A 1 100 ? -8.294 7.896 -4.708 1.00 95.19 100 LYS A CA 1
ATOM 828 C C . LYS A 1 100 ? -7.720 9.294 -4.844 1.00 95.19 100 LYS A C 1
ATOM 830 O O . LYS A 1 100 ? -8.441 10.270 -4.655 1.00 95.19 100 LYS A O 1
ATOM 835 N N . GLU A 1 101 ? -6.462 9.368 -5.250 1.00 89.75 101 GLU A N 1
ATOM 836 C CA . GLU A 1 101 ? -5.823 10.614 -5.646 1.00 89.75 101 GLU A CA 1
ATOM 837 C C . GLU A 1 101 ? -5.436 10.533 -7.121 1.00 89.75 101 GLU A C 1
ATOM 839 O O . GLU A 1 101 ? -4.938 9.508 -7.607 1.00 89.75 101 GLU A O 1
ATOM 844 N N . ARG A 1 102 ? -5.757 11.594 -7.857 1.00 88.00 102 ARG A N 1
ATOM 845 C CA . ARG A 1 102 ? -5.406 11.756 -9.263 1.00 88.00 102 ARG A CA 1
ATOM 846 C C . ARG A 1 102 ? -4.875 13.160 -9.441 1.00 88.00 102 ARG A C 1
ATOM 848 O O . ARG A 1 102 ? -5.555 14.125 -9.102 1.00 88.00 102 ARG A O 1
ATOM 855 N N . GLY A 1 103 ? -3.682 13.253 -9.997 1.00 76.06 103 GLY A N 1
ATOM 856 C CA . GLY A 1 103 ? -3.045 14.515 -10.309 1.00 76.06 103 GLY A CA 1
ATOM 857 C C . GLY A 1 103 ? -2.371 14.447 -11.666 1.00 76.06 103 GLY A C 1
ATOM 858 O O . GLY A 1 103 ? -1.983 13.384 -12.146 1.00 76.06 103 GLY A O 1
ATOM 859 N N . SER A 1 104 ? -2.218 15.616 -12.274 1.00 60.75 104 SER A N 1
ATOM 860 C CA . SER A 1 104 ? -1.292 15.836 -13.379 1.00 60.75 104 SER A CA 1
ATOM 861 C C . SER A 1 104 ? -0.284 16.859 -12.879 1.00 60.75 104 SER A C 1
ATOM 863 O O . SER A 1 104 ? -0.624 18.028 -12.722 1.00 60.75 104 SER A O 1
ATOM 865 N N . SER A 1 105 ? 0.930 16.425 -12.550 1.00 55.00 105 SER A N 1
ATOM 866 C CA . SER A 1 105 ? 2.016 17.351 -12.261 1.00 55.00 105 SER A CA 1
ATOM 867 C C . SER A 1 105 ? 2.632 17.696 -13.604 1.00 55.00 105 SER A C 1
ATOM 869 O O . SER A 1 105 ? 3.367 16.902 -14.186 1.00 55.00 105 SER A O 1
ATOM 871 N N . TRP A 1 106 ? 2.252 18.848 -14.147 1.00 44.44 106 TRP A N 1
ATOM 872 C CA . TRP A 1 106 ? 3.036 19.480 -15.196 1.00 44.44 106 TRP A CA 1
ATOM 873 C C . TRP A 1 106 ? 4.283 20.022 -14.500 1.00 44.44 106 TRP A C 1
ATOM 875 O O . TRP A 1 106 ? 4.216 21.015 -13.773 1.00 44.44 106 TRP A O 1
ATOM 885 N N . SER A 1 107 ? 5.395 19.300 -14.610 1.00 43.31 107 SER A N 1
ATOM 886 C CA . SER A 1 107 ? 6.648 19.696 -13.980 1.00 43.31 107 SER A CA 1
ATOM 887 C C . SER A 1 107 ? 7.006 21.117 -14.413 1.00 43.31 107 SER A C 1
ATOM 889 O O . SER A 1 107 ? 7.213 21.377 -15.594 1.00 43.31 107 SER A O 1
ATOM 891 N N . LYS A 1 108 ? 7.181 22.024 -13.444 1.00 39.62 108 LYS A N 1
ATOM 892 C CA . LYS A 1 108 ? 7.894 23.311 -13.598 1.00 39.62 108 LYS A CA 1
ATOM 893 C C . LYS A 1 108 ? 9.397 23.137 -13.918 1.00 39.62 108 LYS A C 1
ATOM 895 O O . LYS A 1 108 ? 10.191 24.024 -13.645 1.00 39.62 108 LYS A O 1
ATOM 900 N N . HIS A 1 109 ? 9.776 21.986 -14.459 1.00 40.19 109 HIS A N 1
ATOM 901 C CA . HIS A 1 109 ? 11.137 21.600 -14.798 1.00 40.19 109 HIS A CA 1
ATOM 902 C C . HIS A 1 109 ? 11.080 20.945 -16.184 1.00 40.19 109 HIS A C 1
ATOM 904 O O . HIS A 1 109 ? 11.056 19.719 -16.305 1.00 40.19 109 HIS A O 1
ATOM 910 N N . MET A 1 110 ? 10.924 21.795 -17.205 1.00 37.06 110 MET A N 1
ATOM 911 C CA . MET A 1 110 ? 11.705 21.649 -18.435 1.00 37.06 110 MET A CA 1
ATOM 912 C C . MET A 1 110 ? 13.119 22.142 -18.148 1.00 37.06 110 MET A C 1
ATOM 914 O O . MET A 1 110 ? 13.227 23.123 -17.375 1.00 37.06 110 MET A O 1
#

Secondary structure (DSSP, 8-state):
--EEEEEE-SS-HHHHHHHHHHHHHHTT---EEEEE-SSTT-EEEEEE--S--HHHHHHHHHHHHHHHHTTS---EEEES-SSS-GGG---PPP-EEEEEE------S--

pLDDT: mean 92.73, std 12.73, range [37.06, 98.75]

Radius of gyration: 13.59 Å; chains: 1; bounding box: 28×40×32 Å